Protein AF-A0A849DC69-F1 (afdb_monomer_lite)

Structure (mmCIF, N/CA/C/O backbone):
data_AF-A0A849DC69-F1
#
_entry.id   AF-A0A849DC69-F1
#
loop_
_atom_site.group_PDB
_atom_site.id
_atom_site.type_symbol
_atom_site.label_atom_id
_atom_site.label_alt_id
_atom_site.label_comp_id
_atom_site.label_asym_id
_atom_site.label_entity_id
_atom_site.label_seq_id
_atom_site.pdbx_PDB_ins_code
_atom_site.Cartn_x
_atom_site.Cartn_y
_atom_site.Cartn_z
_atom_site.occupancy
_atom_site.B_iso_or_equiv
_atom_site.auth_seq_id
_atom_site.auth_comp_id
_atom_site.auth_asym_id
_atom_site.auth_atom_id
_atom_site.pdbx_PDB_model_num
ATOM 1 N N . VAL A 1 1 ? -6.085 -12.892 5.802 1.00 84.69 1 VAL A N 1
ATOM 2 C CA . VAL A 1 1 ? -5.293 -11.807 6.436 1.00 84.69 1 VAL A CA 1
ATOM 3 C C . VAL A 1 1 ? -6.165 -11.155 7.485 1.00 84.69 1 VAL A C 1
ATOM 5 O O . VAL A 1 1 ? -7.316 -10.873 7.187 1.00 84.69 1 VAL A O 1
ATOM 8 N N . LYS A 1 2 ? -5.650 -10.951 8.701 1.00 92.12 2 LYS A N 1
ATOM 9 C CA . LYS A 1 2 ? -6.393 -10.300 9.785 1.00 92.12 2 LYS A CA 1
ATOM 10 C C . LYS A 1 2 ? -5.753 -8.955 10.098 1.00 92.12 2 LYS A C 1
ATOM 12 O O . LYS A 1 2 ? -4.565 -8.918 10.411 1.00 92.12 2 LYS A O 1
ATOM 17 N N . VAL A 1 3 ? -6.523 -7.876 9.992 1.00 91.75 3 VAL A N 1
ATOM 18 C CA . VAL A 1 3 ? -6.047 -6.504 10.208 1.00 91.75 3 VAL A CA 1
ATOM 19 C C . VAL A 1 3 ? -6.906 -5.824 11.260 1.00 91.75 3 VAL A C 1
ATOM 21 O O . VAL A 1 3 ? -8.132 -5.920 11.239 1.00 91.75 3 VAL A O 1
ATOM 24 N N . GLU A 1 4 ? -6.247 -5.130 12.180 1.00 93.88 4 GLU A N 1
ATOM 25 C CA . GLU A 1 4 ? -6.893 -4.264 13.158 1.00 93.88 4 GLU A CA 1
ATOM 26 C C . GLU A 1 4 ? -6.669 -2.809 12.750 1.00 93.88 4 GLU A C 1
ATOM 28 O O . GLU A 1 4 ? -5.545 -2.415 12.439 1.00 93.88 4 GLU A O 1
ATOM 33 N N . TYR A 1 5 ? -7.730 -2.011 12.753 1.00 91.88 5 TYR A N 1
ATOM 34 C CA . TYR A 1 5 ? -7.655 -0.590 12.432 1.00 91.88 5 TYR A CA 1
ATOM 35 C C . TYR A 1 5 ? -8.600 0.212 13.321 1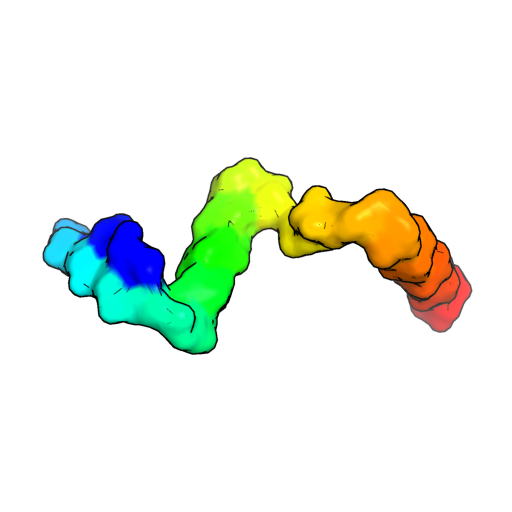.00 91.88 5 TYR A C 1
ATOM 37 O O . TYR A 1 5 ? -9.521 -0.334 13.929 1.00 91.88 5 TYR A O 1
ATOM 45 N N . TYR A 1 6 ? -8.356 1.515 13.402 1.00 94.88 6 TYR A N 1
ATOM 46 C CA . TYR A 1 6 ? -9.270 2.456 14.033 1.00 94.88 6 TYR A CA 1
ATOM 47 C C . TYR A 1 6 ? -10.052 3.178 12.947 1.00 94.88 6 TYR A C 1
ATOM 49 O O . TYR A 1 6 ? -9.482 3.576 11.927 1.00 94.88 6 TYR A O 1
ATOM 57 N N . ASP A 1 7 ? -11.356 3.326 13.144 1.00 92.44 7 ASP A N 1
ATOM 58 C CA . ASP A 1 7 ? -12.150 4.188 12.281 1.00 92.44 7 ASP A CA 1
ATOM 59 C C . ASP A 1 7 ? -11.870 5.675 12.565 1.00 92.44 7 ASP A C 1
ATOM 61 O O . ASP A 1 7 ? -11.030 6.049 13.387 1.00 92.44 7 ASP A O 1
ATOM 65 N N . ARG A 1 8 ? -12.587 6.550 11.859 1.00 93.44 8 ARG A N 1
ATOM 66 C CA . ARG A 1 8 ? -12.447 8.006 12.000 1.00 93.44 8 ARG A CA 1
ATOM 67 C C . ARG A 1 8 ? -12.906 8.531 13.362 1.00 93.44 8 ARG A C 1
ATOM 69 O O . ARG A 1 8 ? -12.555 9.653 13.713 1.00 93.44 8 ARG A O 1
ATOM 76 N N . GLU A 1 9 ? -13.682 7.746 14.099 1.00 94.75 9 GLU A N 1
ATOM 77 C CA . GLU A 1 9 ? -14.198 8.076 15.427 1.00 94.75 9 GLU A CA 1
ATOM 78 C C . GLU A 1 9 ? -13.308 7.493 16.540 1.00 94.75 9 GLU A C 1
ATOM 80 O O . GLU A 1 9 ? -13.527 7.764 17.719 1.00 94.75 9 GLU A O 1
ATOM 85 N N . GLY A 1 10 ? -12.264 6.736 16.177 1.00 93.81 10 GLY A N 1
ATOM 86 C CA . GLY A 1 10 ? -11.336 6.100 17.108 1.00 93.81 10 GLY A CA 1
ATOM 87 C C . GLY A 1 10 ? -11.828 4.762 17.660 1.00 93.81 10 GLY A C 1
ATOM 88 O O . GLY A 1 10 ? -11.218 4.234 18.591 1.00 93.81 10 GLY A O 1
ATOM 89 N N . SER A 1 11 ? -12.895 4.182 17.103 1.00 95.50 11 SER A N 1
ATOM 90 C CA . SER A 1 11 ? -13.349 2.844 17.490 1.00 95.50 11 SER A CA 1
ATOM 91 C C . SER A 1 11 ? -12.488 1.777 16.819 1.00 95.50 11 SER A C 1
ATOM 93 O O . SER A 1 11 ? -12.161 1.873 15.633 1.00 95.50 11 SER A O 1
ATOM 95 N N . LYS A 1 12 ? -12.097 0.752 17.585 1.00 95.56 12 LYS A N 1
ATOM 96 C CA . LYS A 1 12 ? -11.263 -0.350 17.092 1.00 95.56 12 LYS A CA 1
ATOM 97 C C . LYS A 1 12 ? -12.118 -1.359 16.328 1.00 95.56 12 LYS A C 1
ATOM 99 O O . LYS A 1 12 ? -13.062 -1.915 16.883 1.00 95.56 12 LYS A O 1
ATOM 104 N N . HIS A 1 13 ? -11.719 -1.657 15.098 1.00 93.62 13 HIS A N 1
ATOM 105 C CA . HIS A 1 13 ? -12.334 -2.662 14.237 1.00 93.62 13 HIS A CA 1
ATOM 106 C C . HIS A 1 13 ? -11.328 -3.741 13.863 1.00 93.62 13 HIS A C 1
ATOM 108 O O . HIS A 1 13 ? -10.112 -3.541 13.886 1.00 93.62 13 HIS A O 1
ATOM 114 N N . THR A 1 14 ? -11.845 -4.917 13.528 1.00 94.31 14 THR A N 1
ATOM 115 C CA . THR A 1 14 ? -11.052 -6.041 13.035 1.00 94.31 14 THR A CA 1
ATOM 116 C C . THR A 1 14 ? -11.695 -6.559 11.767 1.00 94.31 14 THR A C 1
ATOM 118 O O . THR A 1 14 ? -12.886 -6.858 11.762 1.00 94.31 14 THR A O 1
ATOM 121 N N . ILE A 1 15 ? -10.898 -6.676 10.711 1.00 92.31 15 ILE A N 1
ATOM 122 C CA . ILE A 1 15 ? -11.324 -7.249 9.442 1.00 92.31 15 ILE A CA 1
ATOM 123 C C . ILE A 1 15 ? -10.492 -8.487 9.135 1.00 92.31 15 ILE A C 1
ATOM 125 O O . ILE A 1 15 ? -9.270 -8.496 9.309 1.00 92.31 15 ILE A O 1
ATOM 129 N N . GLU A 1 16 ? -11.173 -9.545 8.714 1.00 94.19 16 GLU A N 1
ATOM 130 C CA . GLU A 1 16 ? -10.560 -10.793 8.290 1.00 94.19 16 GLU A CA 1
ATOM 131 C C . GLU A 1 16 ? -11.099 -11.147 6.911 1.00 94.19 16 GLU A C 1
ATOM 133 O O . GLU A 1 16 ? -12.299 -11.326 6.734 1.00 94.19 16 GLU A O 1
ATOM 138 N N . ASP A 1 17 ? -10.194 -11.170 5.940 1.00 93.31 17 ASP A N 1
ATOM 139 C CA . ASP A 1 17 ? -10.496 -11.403 4.530 1.00 93.31 17 ASP A CA 1
ATOM 140 C C . ASP A 1 17 ? -9.292 -12.100 3.881 1.00 93.31 17 ASP A C 1
ATOM 142 O O . ASP A 1 17 ? -8.148 -11.929 4.329 1.00 93.31 17 ASP A O 1
ATOM 146 N N . ASP A 1 18 ? -9.520 -12.917 2.862 1.00 91.56 18 ASP A N 1
ATOM 147 C CA . ASP A 1 18 ? -8.495 -13.672 2.137 1.00 91.56 18 ASP A CA 1
ATOM 148 C C . ASP A 1 18 ? -8.501 -13.439 0.618 1.00 91.56 18 ASP A C 1
ATOM 150 O O . ASP A 1 18 ? -7.689 -14.039 -0.089 1.00 91.56 18 ASP A O 1
ATOM 154 N N . ASP A 1 19 ? -9.334 -12.522 0.128 1.00 91.88 19 ASP A N 1
ATOM 155 C CA . ASP A 1 19 ? -9.532 -12.257 -1.292 1.00 91.88 19 ASP A CA 1
ATOM 156 C C . ASP A 1 19 ? -8.999 -10.856 -1.668 1.00 91.88 19 ASP A C 1
ATOM 158 O O . ASP A 1 19 ? -7.977 -10.377 -1.159 1.00 91.88 19 ASP A O 1
ATOM 162 N N . PHE A 1 20 ? -9.657 -10.175 -2.604 1.00 91.94 20 PHE A N 1
ATOM 163 C CA . PHE A 1 20 ? -9.234 -8.888 -3.137 1.00 91.94 20 PHE A CA 1
ATOM 164 C C . PHE A 1 20 ? -9.004 -7.824 -2.055 1.00 91.94 20 PHE A C 1
ATOM 166 O O . PHE A 1 20 ? -8.041 -7.055 -2.137 1.00 91.94 20 PHE A O 1
ATOM 173 N N . LEU A 1 21 ? -9.853 -7.786 -1.026 1.00 89.94 21 LEU A N 1
ATOM 174 C CA . LEU A 1 21 ? -9.740 -6.801 0.043 1.00 89.94 21 LEU A CA 1
ATOM 175 C C . LEU A 1 21 ? -8.476 -7.031 0.876 1.00 89.94 21 LEU A C 1
ATOM 177 O O . LEU A 1 21 ? -7.772 -6.074 1.203 1.00 89.94 21 LEU A O 1
ATOM 181 N N . ALA A 1 22 ? -8.121 -8.291 1.131 1.00 92.75 22 ALA A N 1
ATOM 182 C CA . ALA A 1 22 ? -6.859 -8.639 1.770 1.00 92.75 22 ALA A CA 1
ATOM 183 C C . ALA A 1 22 ? -5.645 -8.122 0.982 1.00 92.75 22 ALA A C 1
ATOM 185 O O . ALA A 1 22 ? -4.675 -7.649 1.579 1.00 92.75 22 ALA A O 1
ATOM 186 N N . ILE A 1 23 ? -5.678 -8.204 -0.352 1.00 91.56 23 ILE A N 1
ATOM 187 C CA . ILE A 1 23 ? -4.593 -7.726 -1.223 1.00 91.56 23 ILE A CA 1
ATOM 188 C C . ILE A 1 23 ? -4.496 -6.200 -1.173 1.00 91.56 23 ILE A C 1
ATOM 190 O O . ILE A 1 23 ? -3.402 -5.666 -0.989 1.00 91.56 23 ILE A O 1
ATOM 194 N N . ALA A 1 24 ? -5.628 -5.504 -1.306 1.00 92.56 24 ALA A N 1
ATOM 195 C CA . ALA A 1 24 ? -5.674 -4.046 -1.273 1.00 92.56 24 ALA A CA 1
ATOM 196 C C . ALA A 1 24 ? -5.168 -3.498 0.068 1.00 92.56 24 ALA A C 1
ATOM 198 O O . ALA A 1 24 ? -4.306 -2.626 0.091 1.00 92.56 24 ALA A O 1
ATOM 199 N N . ILE A 1 25 ? -5.619 -4.064 1.192 1.00 91.69 25 ILE A N 1
ATOM 200 C CA . ILE A 1 25 ? -5.178 -3.623 2.521 1.00 91.69 25 ILE A CA 1
ATOM 201 C C . ILE A 1 25 ? -3.666 -3.814 2.692 1.00 91.69 25 ILE A C 1
ATOM 203 O O . ILE A 1 25 ? -2.984 -2.916 3.176 1.00 91.69 25 ILE A O 1
ATOM 207 N N . GLN A 1 26 ? -3.116 -4.952 2.265 1.00 89.88 26 GLN A N 1
ATOM 208 C CA . GLN A 1 26 ? -1.668 -5.175 2.322 1.00 89.88 26 GLN A CA 1
ATOM 209 C C . GLN A 1 26 ? -0.888 -4.183 1.451 1.00 89.88 26 GLN A C 1
ATOM 211 O O . GLN A 1 26 ? 0.178 -3.736 1.863 1.00 89.88 26 GLN A O 1
ATOM 216 N N . HIS A 1 27 ? -1.412 -3.834 0.273 1.00 91.38 27 HIS A N 1
ATOM 217 C CA . HIS A 1 27 ? -0.797 -2.850 -0.616 1.00 91.38 27 HIS A CA 1
ATOM 218 C C . HIS A 1 27 ? -0.711 -1.464 0.034 1.00 91.38 27 HIS A C 1
ATOM 220 O O . HIS A 1 27 ? 0.350 -0.844 0.018 1.00 91.38 27 HIS A O 1
ATOM 226 N N . GLU A 1 28 ? -1.795 -1.008 0.658 1.00 91.19 28 GLU A N 1
ATOM 227 C CA . GLU A 1 28 ? -1.804 0.280 1.355 1.00 91.19 28 GLU A CA 1
ATOM 228 C C . GLU A 1 28 ? -0.910 0.259 2.604 1.00 91.19 28 GLU A C 1
ATOM 230 O O . GLU A 1 28 ? -0.200 1.225 2.875 1.00 91.19 28 GLU A O 1
ATOM 235 N N . ILE A 1 29 ? -0.868 -0.858 3.342 1.00 90.69 29 ILE A N 1
ATOM 236 C CA . ILE A 1 29 ? 0.054 -1.024 4.478 1.00 90.69 29 ILE A CA 1
ATOM 237 C C . ILE A 1 29 ? 1.514 -0.975 4.012 1.00 90.69 29 ILE A C 1
ATOM 239 O O . ILE A 1 29 ? 2.329 -0.309 4.648 1.00 90.69 29 ILE A O 1
ATOM 243 N N . ASP A 1 30 ? 1.857 -1.620 2.891 1.00 91.56 30 ASP A N 1
ATOM 244 C CA . ASP A 1 30 ? 3.205 -1.518 2.320 1.00 91.56 30 ASP A CA 1
ATOM 245 C C . ASP A 1 30 ? 3.569 -0.053 2.033 1.00 91.56 30 ASP A C 1
ATOM 247 O O . ASP A 1 30 ? 4.700 0.362 2.284 1.00 91.56 30 ASP A O 1
ATOM 251 N N . HIS A 1 31 ? 2.615 0.746 1.548 1.00 91.19 31 HIS A N 1
ATOM 252 C CA . HIS A 1 31 ? 2.829 2.171 1.313 1.00 91.19 31 HIS A CA 1
ATOM 253 C C . HIS A 1 31 ? 3.077 2.967 2.596 1.00 91.19 31 HIS A C 1
ATOM 255 O O . HIS A 1 31 ? 3.930 3.857 2.582 1.00 91.19 31 HIS A O 1
ATOM 261 N N . LEU A 1 32 ? 2.421 2.625 3.710 1.00 89.81 32 LEU A N 1
ATOM 262 C CA . LEU A 1 32 ? 2.720 3.221 5.021 1.00 89.81 32 LEU A CA 1
ATOM 263 C C . LEU A 1 32 ? 4.151 2.907 5.488 1.00 89.81 32 LEU A C 1
ATOM 265 O O . LEU A 1 32 ? 4.803 3.757 6.090 1.00 89.81 32 LEU A O 1
ATOM 269 N N . ASP A 1 33 ? 4.661 1.726 5.142 1.00 89.56 33 ASP A N 1
ATOM 270 C CA . ASP A 1 33 ? 6.050 1.313 5.378 1.00 89.56 33 ASP A CA 1
ATOM 271 C C . ASP A 1 33 ? 7.058 1.939 4.391 1.00 89.56 33 ASP A C 1
ATOM 273 O O . ASP A 1 33 ? 8.261 1.674 4.477 1.00 89.56 33 ASP A O 1
ATOM 277 N N . GLY A 1 34 ? 6.593 2.720 3.410 1.00 89.19 34 GLY A N 1
ATOM 278 C CA . GLY A 1 34 ? 7.420 3.249 2.323 1.00 89.19 34 GLY A CA 1
ATOM 279 C C . GLY A 1 34 ? 7.868 2.191 1.308 1.00 89.19 34 GLY A C 1
ATOM 280 O O . GLY A 1 34 ? 8.738 2.463 0.480 1.00 89.19 34 GLY A O 1
ATOM 281 N N . LYS A 1 35 ? 7.285 0.989 1.353 1.00 88.06 35 LYS A N 1
ATOM 282 C CA . LYS A 1 35 ? 7.547 -0.100 0.412 1.00 88.06 35 LYS A CA 1
ATOM 283 C C . LYS A 1 35 ? 6.601 0.015 -0.776 1.00 88.06 35 LYS A C 1
ATOM 285 O O . LYS A 1 35 ? 5.431 0.381 -0.661 1.00 88.06 35 LYS A O 1
ATOM 290 N N . VAL A 1 36 ? 7.103 -0.332 -1.954 1.00 87.44 36 VAL A N 1
ATOM 291 C CA . VAL A 1 36 ? 6.294 -0.358 -3.181 1.00 87.44 36 VAL A CA 1
ATOM 292 C C . VAL A 1 36 ? 6.255 -1.763 -3.754 1.00 87.44 36 VAL A C 1
ATOM 294 O O . VAL A 1 36 ? 7.230 -2.511 -3.678 1.00 87.44 36 VAL A O 1
ATOM 297 N N . PHE A 1 37 ? 5.146 -2.129 -4.403 1.00 85.12 37 PHE A N 1
ATOM 298 C CA . PHE A 1 37 ? 4.961 -3.482 -4.948 1.00 85.12 37 PHE A CA 1
ATOM 299 C C . PHE A 1 37 ? 6.097 -3.911 -5.899 1.00 85.12 37 PHE A C 1
ATOM 301 O O . PHE A 1 37 ? 6.398 -5.097 -6.026 1.00 85.12 37 PHE A O 1
ATOM 308 N N . ILE A 1 38 ? 6.748 -2.946 -6.558 1.00 81.62 38 ILE A N 1
ATOM 309 C CA . ILE A 1 38 ? 7.856 -3.170 -7.494 1.00 81.62 38 ILE A CA 1
ATOM 310 C C . ILE A 1 38 ? 9.047 -3.845 -6.794 1.00 81.62 38 ILE A C 1
ATOM 312 O O . ILE A 1 38 ? 9.787 -4.594 -7.431 1.00 81.62 38 ILE A O 1
ATOM 316 N N . GLU A 1 39 ? 9.219 -3.629 -5.489 1.00 80.88 39 GLU A N 1
ATOM 317 C CA . GLU A 1 39 ? 10.267 -4.260 -4.680 1.00 80.88 39 GLU A CA 1
ATOM 318 C C . GLU A 1 39 ? 9.985 -5.738 -4.404 1.00 80.88 39 GLU A C 1
ATOM 320 O O . GLU A 1 39 ? 10.920 -6.520 -4.246 1.00 80.88 39 GLU A O 1
ATOM 325 N N . LYS A 1 40 ? 8.709 -6.142 -4.427 1.00 82.50 40 LYS A N 1
ATOM 326 C CA . LYS A 1 40 ? 8.286 -7.545 -4.304 1.00 82.50 40 LYS A CA 1
ATOM 327 C C . LYS A 1 40 ? 8.426 -8.321 -5.621 1.00 82.50 40 LYS A C 1
ATOM 329 O O . LYS A 1 40 ? 8.271 -9.541 -5.643 1.00 82.50 40 LYS A O 1
ATOM 334 N N . LEU A 1 41 ? 8.709 -7.645 -6.739 1.00 84.94 41 LEU A N 1
ATOM 335 C CA . LEU A 1 41 ? 8.925 -8.304 -8.026 1.00 84.94 41 LEU A CA 1
ATOM 336 C C . LEU A 1 41 ? 10.293 -8.992 -8.080 1.00 84.94 41 LEU A C 1
ATOM 338 O O . LEU A 1 41 ? 11.298 -8.476 -7.596 1.00 84.94 41 LEU A O 1
ATOM 342 N N . SER A 1 42 ? 10.363 -10.125 -8.784 1.00 86.50 42 SER A N 1
ATOM 343 C CA . SER A 1 42 ? 11.648 -10.760 -9.084 1.00 86.50 42 SER A CA 1
ATOM 344 C C . SER A 1 42 ? 12.556 -9.827 -9.894 1.00 86.50 42 SER A C 1
ATOM 346 O O . SER A 1 42 ? 12.084 -8.998 -10.681 1.00 86.50 42 SER A O 1
ATOM 348 N N . TYR A 1 43 ? 13.874 -9.999 -9.752 1.00 84.81 43 TYR A N 1
ATOM 349 C CA . TYR A 1 43 ? 14.888 -9.158 -10.402 1.00 84.81 43 TYR A CA 1
ATOM 350 C C . TYR A 1 43 ? 14.628 -8.944 -11.906 1.00 84.81 43 TYR A C 1
ATOM 352 O O . TYR A 1 43 ? 14.701 -7.822 -12.411 1.00 84.81 43 TYR A O 1
ATOM 360 N N . MET A 1 44 ? 14.241 -10.006 -12.622 1.00 86.62 44 MET A N 1
ATOM 361 C CA . MET A 1 44 ? 13.925 -9.940 -14.054 1.00 86.62 44 MET A CA 1
ATOM 362 C C . MET A 1 44 ? 12.705 -9.058 -14.358 1.00 86.62 44 MET A C 1
ATOM 364 O O . MET A 1 44 ? 12.744 -8.259 -15.296 1.00 86.62 44 MET A O 1
ATOM 368 N N . LYS A 1 45 ? 11.632 -9.175 -13.564 1.00 85.50 45 LYS A N 1
ATOM 369 C CA . LYS A 1 45 ? 10.410 -8.369 -13.724 1.00 85.50 45 LYS A CA 1
ATOM 370 C C . LYS A 1 45 ? 10.677 -6.899 -13.401 1.00 85.50 45 LYS A C 1
ATOM 372 O O . LYS A 1 45 ? 10.267 -6.032 -14.170 1.00 85.50 45 LYS A O 1
ATOM 377 N N . ARG A 1 46 ? 11.447 -6.622 -12.342 1.00 85.88 46 ARG A N 1
ATOM 378 C CA . ARG A 1 46 ? 11.875 -5.261 -11.983 1.00 85.88 46 ARG A CA 1
ATOM 379 C C . ARG A 1 46 ? 12.701 -4.608 -13.096 1.00 85.88 46 ARG A C 1
ATOM 381 O O . ARG A 1 46 ? 12.437 -3.466 -13.456 1.00 85.88 46 ARG A O 1
ATOM 388 N N . LYS A 1 47 ? 13.647 -5.340 -13.702 1.00 86.69 47 LYS A N 1
ATOM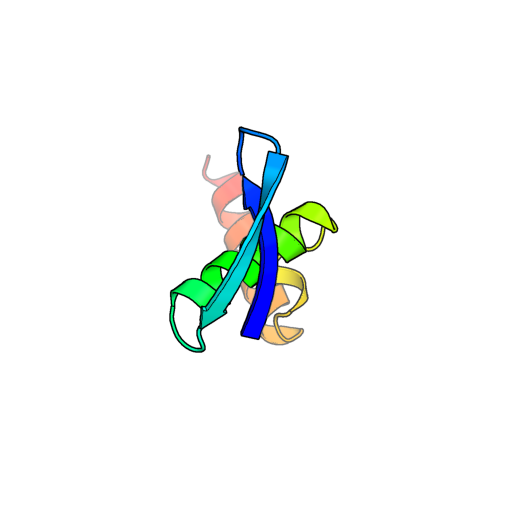 389 C CA . LYS A 1 47 ? 14.463 -4.840 -14.827 1.00 86.69 47 LYS A CA 1
ATOM 390 C C . LYS A 1 47 ? 13.618 -4.503 -16.060 1.00 86.69 47 LYS A C 1
ATOM 392 O O . LYS A 1 47 ? 13.881 -3.503 -16.726 1.00 86.69 47 LYS A O 1
ATOM 397 N N . LYS A 1 48 ? 12.603 -5.321 -16.369 1.00 88.75 48 LYS A N 1
ATOM 398 C CA . LYS A 1 48 ? 11.656 -5.039 -17.460 1.00 88.75 48 LYS A CA 1
ATOM 399 C C . LYS A 1 48 ? 10.847 -3.770 -17.175 1.00 88.75 48 LYS A C 1
ATOM 401 O O . LYS A 1 48 ? 10.780 -2.904 -18.042 1.00 88.75 48 LYS A O 1
ATOM 406 N N . PHE A 1 49 ? 10.304 -3.649 -15.963 1.00 87.81 49 PHE A N 1
ATOM 407 C CA . PHE A 1 49 ? 9.546 -2.474 -15.533 1.00 87.81 49 PHE A CA 1
ATOM 408 C C . PHE A 1 49 ? 10.381 -1.188 -15.620 1.00 87.81 49 PHE A C 1
ATOM 410 O O . PHE A 1 49 ? 9.944 -0.229 -16.243 1.00 87.81 49 PHE A O 1
ATOM 417 N N . ASP A 1 50 ? 11.608 -1.181 -15.088 1.00 87.19 50 ASP A N 1
ATOM 418 C CA . ASP A 1 50 ? 12.498 -0.008 -15.132 1.00 87.19 50 ASP A CA 1
ATOM 419 C C . ASP A 1 50 ? 12.825 0.424 -16.572 1.00 87.19 50 ASP A C 1
ATOM 421 O O . ASP A 1 50 ? 12.820 1.613 -16.895 1.00 87.1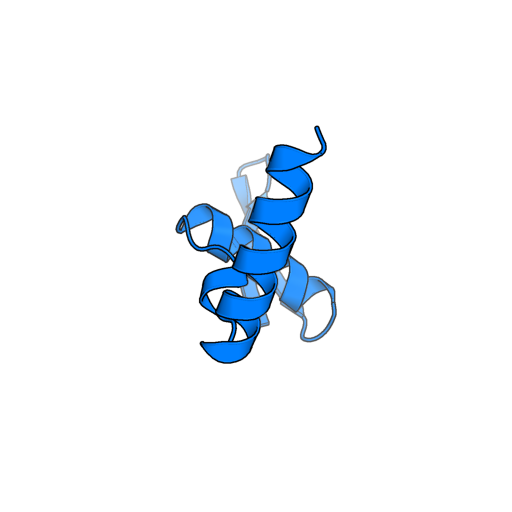9 50 ASP A O 1
ATOM 425 N N . LYS A 1 51 ? 13.044 -0.542 -17.477 1.00 89.62 51 LYS A N 1
ATOM 426 C CA . LYS A 1 51 ? 13.276 -0.261 -18.901 1.00 89.62 51 LYS A CA 1
ATOM 427 C C . LYS A 1 51 ? 12.055 0.389 -19.561 1.00 89.62 51 LYS A C 1
ATOM 429 O O . LYS A 1 51 ? 12.213 1.352 -20.310 1.00 89.62 51 LYS A O 1
ATOM 434 N N . GLU A 1 52 ? 10.856 -0.132 -19.307 1.00 88.88 52 GLU A N 1
ATOM 435 C CA . GLU A 1 52 ? 9.610 0.434 -19.838 1.00 88.88 52 GLU A CA 1
ATOM 436 C C . GLU A 1 52 ? 9.304 1.810 -19.232 1.00 88.88 52 GLU A C 1
ATOM 438 O O . GLU A 1 52 ? 8.920 2.723 -19.961 1.00 88.88 52 GLU A O 1
ATOM 443 N N . TRP A 1 53 ? 9.539 1.981 -17.931 1.00 87.25 53 TRP A N 1
ATOM 444 C CA . TRP A 1 53 ? 9.359 3.239 -17.211 1.00 87.25 53 TRP A CA 1
ATOM 445 C C . TRP A 1 53 ? 10.259 4.348 -17.762 1.00 87.25 53 TRP A C 1
ATOM 447 O O . TRP A 1 53 ? 9.773 5.412 -18.142 1.00 87.25 53 TRP A O 1
ATOM 457 N N . LYS A 1 54 ? 11.562 4.076 -17.907 1.00 89.44 54 LYS A N 1
ATOM 458 C CA . LYS A 1 54 ? 12.531 5.018 -18.492 1.00 89.44 54 LYS A CA 1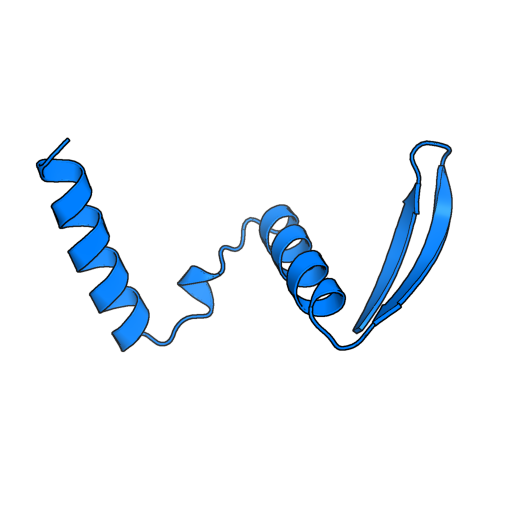
ATOM 459 C C . LYS A 1 54 ? 12.198 5.403 -19.930 1.00 89.44 54 LYS A C 1
ATOM 461 O O . LYS A 1 54 ? 12.478 6.528 -20.328 1.00 89.44 54 LYS A O 1
ATOM 466 N N . ARG A 1 55 ? 11.625 4.484 -20.716 1.00 89.94 55 ARG A N 1
ATOM 467 C CA . ARG A 1 55 ? 11.161 4.786 -22.077 1.00 89.94 55 ARG A CA 1
ATOM 468 C C . ARG A 1 55 ? 9.996 5.777 -22.048 1.00 89.94 55 ARG A C 1
ATOM 470 O O . ARG A 1 55 ? 10.067 6.785 -22.735 1.00 89.94 55 ARG A O 1
ATOM 477 N N . ARG A 1 56 ? 8.984 5.531 -21.209 1.00 87.38 56 ARG A N 1
ATOM 478 C CA . ARG A 1 56 ? 7.817 6.421 -21.061 1.00 87.38 56 ARG A CA 1
ATOM 479 C C . ARG A 1 56 ? 8.202 7.829 -20.602 1.00 87.38 56 ARG A C 1
ATOM 481 O O . ARG A 1 56 ? 7.656 8.790 -21.113 1.00 87.38 56 ARG A O 1
ATOM 488 N N . GLN A 1 57 ? 9.171 7.951 -19.694 1.00 84.31 57 GLN A N 1
ATOM 489 C CA . GLN A 1 57 ? 9.670 9.250 -19.214 1.00 84.31 57 GLN A CA 1
ATOM 490 C C . GLN A 1 57 ? 10.404 10.073 -20.287 1.00 84.31 57 GLN A C 1
ATOM 492 O O . GLN A 1 57 ? 10.534 11.276 -20.131 1.00 84.31 57 GLN A O 1
ATOM 497 N N . LYS A 1 58 ? 10.916 9.443 -21.354 1.00 79.31 58 LYS A N 1
ATOM 498 C CA . LYS A 1 58 ? 11.552 10.147 -22.485 1.00 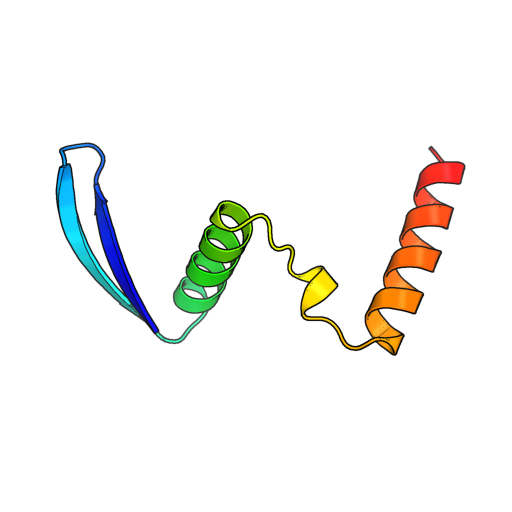79.31 58 LYS A CA 1
ATOM 499 C C . LYS A 1 58 ? 10.564 10.564 -23.575 1.00 79.31 58 LYS A C 1
ATOM 501 O O . LYS A 1 58 ? 10.935 11.340 -24.447 1.00 79.31 58 LYS A O 1
ATOM 506 N N . GLU A 1 59 ? 9.375 9.968 -23.581 1.00 72.31 59 GLU A N 1
ATOM 507 C CA . GLU A 1 59 ? 8.318 10.213 -24.570 1.00 72.31 59 GLU A CA 1
ATOM 508 C C . GLU A 1 59 ? 7.303 11.269 -24.091 1.00 72.31 59 GLU A C 1
ATOM 510 O O . GLU A 1 59 ? 6.466 11.690 -24.886 1.00 72.31 59 GLU A O 1
ATOM 515 N N . ALA A 1 60 ? 7.379 11.678 -22.819 1.00 60.03 60 ALA A N 1
ATOM 516 C CA . ALA A 1 60 ? 6.608 12.765 -22.212 1.00 60.03 60 ALA A CA 1
ATOM 517 C C . ALA A 1 60 ? 7.438 14.057 -22.184 1.00 60.03 60 ALA A C 1
ATOM 519 O O . ALA A 1 60 ? 6.831 15.135 -22.360 1.00 60.03 60 ALA A O 1
#

pLDDT: mean 88.83, std 5.73, range [60.03, 95.56]

Sequence (60 aa):
VKVEYYDREGSKHTIEDDDFLAIAIQHEIDHLDGKVFIEKLSYMKRKKFDKEWKRRQKEA
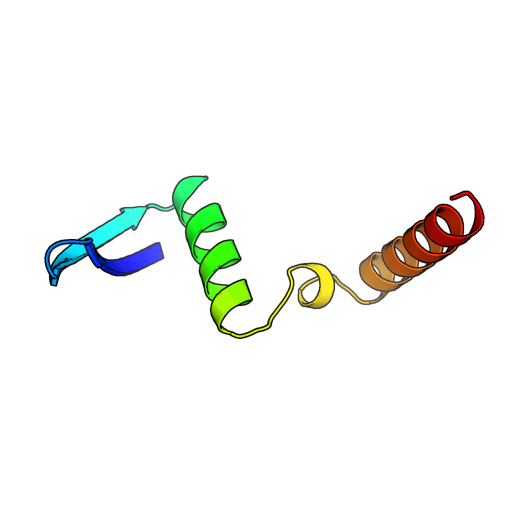
Foldseek 3Di:
DWDWDADPVRDIDIDDDDDPVVVVVVQVVCVVVVHHVLVVDDPVVNVVVVVVVVVVVVVD

Radius of gyration: 16.59 Å; chains: 1; bounding box: 29×26×42 Å

Secondary structure (DSSP, 8-state):
-EEEEE-TT--EEEEE-SSHHHHHHHHHHHHHTT--GGGGS-HHHHHHHHHHHHHHHHH-